Protein AF-A0A1G9UXF1-F1 (afdb_monomer_lite)

Foldseek 3Di:
DVVVVVVVVLVVLVVVLVVLLVVLVVCLVPDPDVVSVVVSVVVNVVVVVVNVVVVVVVVVVVCVVPVDD

Radius of gyration: 16.38 Å; chains: 1; bounding box: 40×12×44 Å

Structure (mmCIF, N/CA/C/O backbone):
data_AF-A0A1G9UXF1-F1
#
_entry.id   AF-A0A1G9UXF1-F1
#
loop_
_atom_site.group_PDB
_atom_site.id
_atom_site.type_symbol
_atom_site.label_atom_id
_atom_site.label_alt_id
_atom_site.label_comp_id
_atom_site.label_asym_id
_atom_site.label_entity_id
_atom_site.label_seq_id
_atom_site.pdbx_PDB_ins_code
_atom_site.Cartn_x
_atom_site.Cartn_y
_atom_site.Cartn_z
_atom_site.occupancy
_atom_site.B_iso_or_equiv
_atom_site.auth_seq_id
_atom_site.auth_comp_id
_atom_site.auth_asym_id
_atom_site.auth_atom_id
_atom_site.pdbx_PDB_model_num
ATOM 1 N N . MET A 1 1 ? -9.152 1.666 28.430 1.00 43.50 1 MET A N 1
ATOM 2 C CA . MET A 1 1 ? -7.727 1.979 28.133 1.00 43.50 1 MET A CA 1
ATOM 3 C C . MET A 1 1 ? -7.239 1.444 26.774 1.00 43.50 1 MET A C 1
ATOM 5 O O . MET A 1 1 ? -6.347 2.060 26.201 1.00 43.50 1 MET A O 1
ATOM 9 N N . GLN A 1 2 ? -7.820 0.365 26.217 1.00 45.44 2 GLN A N 1
ATOM 10 C CA . GLN A 1 2 ? -7.407 -0.199 24.915 1.00 45.44 2 GLN A CA 1
ATOM 11 C C . GLN A 1 2 ? -7.780 0.656 23.689 1.00 45.44 2 GLN A C 1
ATOM 13 O O . GLN A 1 2 ? -6.968 0.761 22.775 1.00 45.44 2 GLN A O 1
ATOM 18 N N . GLU A 1 3 ? -8.919 1.361 23.686 1.00 50.19 3 GLU A N 1
ATOM 19 C CA . GLU A 1 3 ? -9.316 2.219 22.551 1.00 50.19 3 GLU A CA 1
ATOM 20 C C . GLU A 1 3 ? -8.269 3.279 22.177 1.00 50.19 3 GLU A C 1
ATOM 22 O O . GLU A 1 3 ? -8.044 3.541 20.997 1.00 50.19 3 GLU A O 1
ATOM 27 N N . LYS A 1 4 ? -7.577 3.874 23.161 1.00 53.25 4 LYS A N 1
ATOM 28 C CA . LYS A 1 4 ? -6.502 4.836 22.868 1.00 53.25 4 LYS A CA 1
ATOM 29 C C . LYS A 1 4 ? -5.312 4.171 22.174 1.00 53.25 4 LYS A C 1
ATOM 31 O O . LYS A 1 4 ? -4.700 4.813 21.328 1.00 53.25 4 LYS A O 1
ATOM 36 N N . LYS A 1 5 ? -4.996 2.907 22.492 1.00 57.09 5 LYS A N 1
ATOM 37 C CA . LYS A 1 5 ? -3.917 2.145 21.836 1.00 57.09 5 LYS A CA 1
ATOM 38 C C . LYS A 1 5 ? -4.269 1.814 20.388 1.00 57.09 5 LYS A C 1
ATOM 40 O O . LYS A 1 5 ? -3.438 2.057 19.520 1.00 57.09 5 LYS A O 1
ATOM 45 N N . VAL A 1 6 ? -5.497 1.353 20.134 1.00 61.78 6 VAL A N 1
ATOM 46 C CA . VAL A 1 6 ? -5.965 1.016 18.778 1.00 61.78 6 VAL A CA 1
ATOM 47 C C . VAL A 1 6 ? -5.966 2.260 17.885 1.00 61.78 6 VAL A C 1
ATOM 49 O O . VAL A 1 6 ? -5.428 2.228 16.783 1.00 61.78 6 VAL A O 1
ATOM 52 N N . LYS A 1 7 ? -6.449 3.403 18.396 1.00 60.34 7 LYS A N 1
ATOM 53 C CA . LYS A 1 7 ? -6.403 4.687 17.673 1.00 60.34 7 LYS A CA 1
ATOM 54 C C . LYS A 1 7 ? -4.967 5.145 17.390 1.00 60.34 7 LYS A C 1
ATOM 56 O O . LYS A 1 7 ? -4.684 5.605 16.289 1.00 60.34 7 LYS A O 1
ATOM 61 N N . LYS A 1 8 ? -4.041 4.979 18.346 1.00 62.53 8 LYS A N 1
ATOM 62 C CA . LYS A 1 8 ? -2.618 5.318 18.156 1.00 62.53 8 LYS A CA 1
ATOM 63 C C . LYS A 1 8 ? -1.932 4.420 17.124 1.00 62.53 8 LYS A C 1
ATOM 65 O O . LYS A 1 8 ? -1.164 4.925 16.315 1.00 62.53 8 LYS A O 1
ATOM 70 N N . GLN A 1 9 ? -2.210 3.115 17.140 1.00 65.88 9 GLN A N 1
ATOM 71 C CA . GLN A 1 9 ? -1.684 2.172 16.147 1.00 65.88 9 GLN A CA 1
ATOM 72 C C . GLN A 1 9 ? -2.237 2.447 14.752 1.00 65.88 9 GLN A C 1
ATOM 74 O O . GLN A 1 9 ? -1.483 2.363 13.790 1.00 65.88 9 GLN A O 1
ATOM 79 N N . LEU A 1 10 ? -3.507 2.840 14.641 1.00 67.75 10 LEU A N 1
ATOM 80 C CA . LEU A 1 10 ? -4.105 3.208 13.361 1.00 67.75 10 LEU A CA 1
ATOM 81 C C . LEU A 1 10 ? -3.451 4.461 12.770 1.00 67.75 10 LEU A C 1
ATOM 83 O O . LEU A 1 10 ? -3.075 4.467 11.604 1.00 67.75 10 LEU A O 1
ATOM 87 N N . ILE A 1 11 ? -3.266 5.500 13.590 1.00 72.50 11 ILE A N 1
ATOM 88 C CA . ILE A 1 11 ? -2.586 6.733 13.173 1.00 72.50 11 ILE A CA 1
ATOM 89 C C . ILE A 1 11 ? -1.142 6.426 12.759 1.00 72.50 11 ILE A C 1
ATOM 91 O O . ILE A 1 11 ? -0.703 6.874 11.705 1.00 72.50 11 ILE A O 1
ATOM 95 N N . MET A 1 12 ? -0.424 5.610 13.539 1.00 72.38 12 MET A N 1
ATOM 96 C CA . MET A 1 12 ? 0.935 5.182 13.197 1.00 72.38 12 MET A CA 1
ATOM 97 C C . MET A 1 12 ? 0.966 4.393 11.880 1.00 72.38 12 MET A C 1
ATOM 99 O O . MET A 1 12 ? 1.832 4.639 11.048 1.00 72.38 12 MET A O 1
ATOM 103 N N . GLY A 1 13 ? 0.001 3.492 11.675 1.00 73.81 13 GLY A N 1
ATOM 104 C CA . GLY A 1 13 ? -0.157 2.711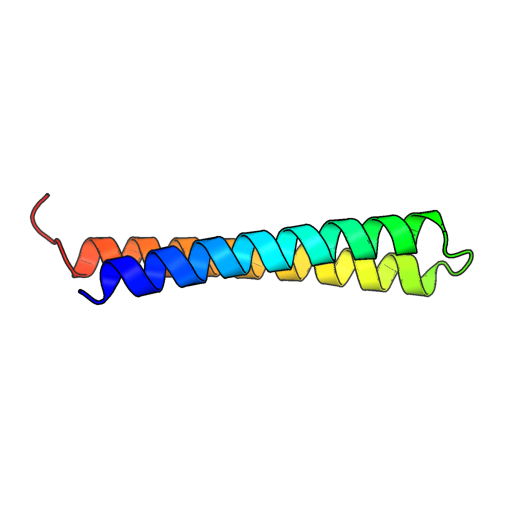 10.452 1.00 73.81 13 GLY A CA 1
ATOM 105 C C . GLY A 1 13 ? -0.388 3.602 9.241 1.00 73.81 13 GLY A C 1
ATOM 106 O O . GLY A 1 13 ? 0.379 3.513 8.293 1.00 73.81 13 GLY A O 1
ATOM 107 N N . CYS A 1 14 ? -1.358 4.520 9.299 1.00 70.88 14 CYS A N 1
ATOM 108 C CA . CYS A 1 14 ? -1.630 5.472 8.220 1.00 70.88 14 CYS A CA 1
ATOM 109 C C . CYS A 1 14 ? -0.413 6.341 7.874 1.00 70.88 14 CYS A C 1
ATOM 111 O O . CYS A 1 14 ? -0.155 6.574 6.695 1.00 70.88 14 CYS A O 1
ATOM 113 N N . ILE A 1 15 ? 0.354 6.792 8.872 1.00 78.38 15 ILE A N 1
ATOM 114 C CA . ILE A 1 15 ? 1.581 7.569 8.642 1.00 78.38 15 ILE A CA 1
ATOM 115 C C . ILE A 1 15 ? 2.639 6.710 7.936 1.00 78.38 15 ILE A C 1
ATOM 117 O O . ILE A 1 15 ? 3.195 7.136 6.926 1.00 78.38 15 ILE A O 1
ATOM 121 N N . LEU A 1 16 ? 2.886 5.486 8.417 1.00 76.56 16 LEU A N 1
ATOM 122 C CA . LEU A 1 16 ? 3.859 4.565 7.813 1.00 76.56 16 LEU A CA 1
ATOM 123 C C . LEU A 1 16 ? 3.485 4.206 6.366 1.00 76.56 16 LEU A C 1
ATOM 125 O O . LEU A 1 16 ? 4.337 4.095 5.483 1.00 76.56 16 LEU A O 1
ATOM 129 N N . PHE A 1 17 ? 2.186 4.052 6.131 1.00 73.06 17 PHE A N 1
ATOM 130 C CA . PHE A 1 17 ? 1.616 3.771 4.826 1.00 73.06 17 PHE A CA 1
ATOM 131 C C . PHE A 1 17 ? 1.756 4.952 3.875 1.00 73.06 17 PHE A C 1
ATOM 133 O O . PHE A 1 17 ? 2.192 4.777 2.742 1.00 73.06 17 PHE A O 1
ATOM 140 N N . GLY A 1 18 ? 1.455 6.163 4.350 1.00 72.62 18 GLY A N 1
ATOM 141 C CA . GLY A 1 18 ? 1.652 7.392 3.589 1.00 72.62 18 GLY A CA 1
ATOM 142 C C . GLY A 1 18 ? 3.110 7.563 3.166 1.00 72.62 18 GLY A C 1
ATOM 143 O O . GLY A 1 18 ? 3.379 7.829 1.997 1.00 72.62 18 GLY A O 1
ATOM 144 N N . ILE A 1 19 ? 4.057 7.311 4.076 1.00 79.50 19 ILE A N 1
ATOM 145 C CA . ILE A 1 19 ? 5.496 7.339 3.774 1.00 79.50 19 ILE A CA 1
ATOM 146 C C . ILE A 1 19 ? 5.860 6.284 2.715 1.00 79.50 19 ILE A C 1
ATOM 148 O O . ILE A 1 19 ? 6.598 6.597 1.780 1.00 79.50 19 ILE A O 1
ATOM 152 N N . SER A 1 20 ? 5.311 5.065 2.802 1.00 74.19 20 SER A N 1
ATOM 153 C CA . SER A 1 20 ? 5.531 4.023 1.782 1.00 74.19 20 SER A CA 1
ATOM 154 C C . SER A 1 20 ? 4.984 4.416 0.410 1.00 74.19 20 SER A C 1
ATOM 156 O O . SER A 1 20 ? 5.651 4.187 -0.596 1.00 74.19 20 SER A O 1
ATOM 158 N N . ILE A 1 21 ? 3.805 5.043 0.350 1.00 73.44 21 ILE A N 1
ATOM 159 C CA . ILE A 1 21 ? 3.206 5.509 -0.909 1.00 73.44 21 ILE A CA 1
ATOM 160 C C . ILE A 1 21 ? 4.054 6.624 -1.527 1.00 73.44 21 ILE A C 1
ATOM 162 O O . ILE A 1 21 ? 4.317 6.595 -2.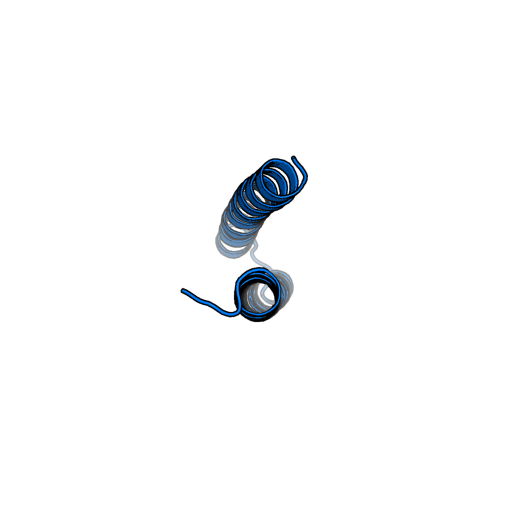730 1.00 73.44 21 ILE A O 1
ATOM 166 N N . ILE A 1 22 ? 4.518 7.586 -0.724 1.00 78.88 22 ILE A N 1
ATOM 167 C CA . ILE A 1 22 ? 5.377 8.682 -1.198 1.00 78.88 22 ILE A CA 1
ATOM 168 C C . ILE A 1 22 ? 6.716 8.129 -1.706 1.00 78.88 22 ILE A C 1
ATOM 170 O O . ILE A 1 22 ? 7.155 8.495 -2.796 1.00 78.88 22 ILE A O 1
ATOM 174 N N . SER A 1 23 ? 7.339 7.208 -0.964 1.00 75.94 23 SER A N 1
ATOM 175 C CA . SER A 1 23 ? 8.597 6.568 -1.365 1.00 75.94 23 SER A CA 1
ATOM 176 C C . SER A 1 23 ? 8.439 5.741 -2.649 1.00 75.94 23 SER A C 1
ATOM 178 O O . SER A 1 23 ? 9.227 5.904 -3.582 1.00 75.94 23 SER A O 1
ATOM 180 N N . GLY A 1 24 ? 7.370 4.945 -2.759 1.00 69.50 24 GLY A N 1
ATOM 181 C CA . GLY A 1 24 ? 7.038 4.198 -3.976 1.00 69.50 24 GLY A CA 1
ATOM 182 C C . GLY A 1 24 ? 6.733 5.105 -5.172 1.00 69.50 24 GLY A C 1
ATOM 183 O O . GLY A 1 24 ? 7.131 4.797 -6.292 1.00 69.50 24 GLY A O 1
ATOM 184 N N . SER A 1 25 ? 6.106 6.263 -4.943 1.00 67.56 25 SER A N 1
ATOM 185 C CA . SER A 1 25 ? 5.842 7.266 -5.986 1.00 67.56 25 SER A CA 1
ATOM 186 C C . SER A 1 25 ? 7.130 7.924 -6.485 1.00 67.56 25 SER A C 1
ATOM 188 O O . SER A 1 25 ? 7.302 8.094 -7.690 1.00 67.56 25 SER A O 1
ATOM 190 N N . LEU A 1 26 ? 8.076 8.229 -5.591 1.00 73.62 26 LEU A N 1
ATOM 191 C CA . LEU A 1 26 ? 9.415 8.680 -5.985 1.00 73.62 26 LEU A CA 1
ATOM 192 C C . LEU A 1 26 ? 10.128 7.619 -6.837 1.00 73.62 26 LEU A C 1
ATOM 194 O O . LEU A 1 26 ? 10.720 7.944 -7.865 1.00 73.62 26 LEU A O 1
ATOM 198 N N . GLN A 1 27 ? 10.023 6.347 -6.444 1.00 70.62 27 GLN A N 1
ATOM 199 C CA . GLN A 1 27 ? 10.612 5.217 -7.164 1.00 70.62 27 GLN A CA 1
ATOM 200 C C . GLN A 1 27 ? 9.985 5.030 -8.558 1.00 70.62 27 GLN A C 1
ATOM 202 O O . GLN A 1 27 ? 10.695 4.758 -9.518 1.00 70.62 27 GLN A O 1
ATOM 207 N N . ILE A 1 28 ? 8.675 5.255 -8.700 1.00 66.56 28 ILE A N 1
ATOM 208 C CA . ILE A 1 28 ? 7.929 5.259 -9.974 1.00 66.56 28 ILE A CA 1
ATOM 209 C C . ILE A 1 28 ? 8.392 6.367 -10.933 1.00 66.56 28 ILE A C 1
ATOM 211 O O . ILE A 1 28 ? 8.317 6.191 -12.154 1.00 66.56 28 ILE A O 1
ATOM 215 N N . VAL A 1 29 ? 8.783 7.528 -10.400 1.00 69.94 29 VAL A N 1
ATOM 216 C CA . VAL A 1 29 ? 9.197 8.702 -11.186 1.00 69.94 29 VAL A CA 1
ATOM 217 C C . VAL A 1 29 ? 10.664 8.597 -11.600 1.00 69.94 29 VAL A C 1
ATOM 219 O O . VAL A 1 29 ? 10.995 8.946 -12.729 1.00 69.94 29 VAL A O 1
ATOM 222 N N . PHE A 1 30 ? 11.527 8.080 -10.720 1.00 69.38 30 PHE A N 1
ATOM 223 C CA . PHE A 1 30 ? 12.963 7.941 -10.982 1.00 69.38 30 PHE A CA 1
ATOM 224 C C . PHE A 1 30 ? 13.374 6.608 -11.619 1.00 69.38 30 PHE A C 1
ATOM 226 O O . PHE A 1 30 ? 14.487 6.510 -12.133 1.00 69.38 30 PHE A O 1
ATOM 233 N N . SER A 1 31 ? 12.527 5.575 -11.597 1.00 63.84 31 SER A N 1
ATOM 234 C CA . SER A 1 31 ? 12.875 4.284 -12.195 1.00 63.84 31 SER A CA 1
ATOM 235 C C . SER A 1 31 ? 12.640 4.289 -13.712 1.00 63.84 31 SER A C 1
ATOM 237 O O . SER A 1 31 ? 11.504 4.490 -14.148 1.00 63.84 31 SER A O 1
ATOM 239 N N . PRO A 1 32 ? 13.663 3.980 -14.532 1.00 69.94 32 PRO A N 1
ATOM 240 C CA . PRO A 1 32 ? 13.497 3.777 -15.972 1.00 69.94 32 PRO A CA 1
ATOM 241 C C . PRO A 1 32 ? 12.810 2.437 -16.302 1.00 69.94 32 PRO A C 1
ATOM 243 O O . PRO A 1 32 ? 12.457 2.182 -17.453 1.00 69.94 32 PRO A O 1
ATOM 246 N N . PHE A 1 33 ? 12.606 1.563 -15.307 1.00 73.75 33 PHE A N 1
ATOM 247 C CA . PHE A 1 33 ? 12.053 0.224 -15.496 1.00 73.75 33 PHE A CA 1
ATOM 248 C C . PHE A 1 33 ? 10.538 0.192 -15.249 1.00 73.75 33 PHE A C 1
ATOM 250 O O . PHE A 1 33 ? 10.075 0.258 -14.107 1.00 73.75 33 PHE A O 1
ATOM 257 N N . ASN A 1 34 ? 9.762 -0.012 -16.321 1.00 71.62 34 ASN A N 1
ATOM 258 C CA . ASN A 1 34 ? 8.294 -0.122 -16.278 1.00 71.62 34 ASN A CA 1
ATOM 259 C C . ASN A 1 34 ? 7.777 -1.192 -15.300 1.00 71.62 34 ASN A C 1
ATOM 261 O O . ASN A 1 34 ? 6.722 -1.011 -14.698 1.00 71.62 34 ASN A O 1
ATOM 265 N N . PHE A 1 35 ? 8.529 -2.278 -15.095 1.00 74.00 35 PHE A N 1
ATOM 266 C CA . PHE A 1 35 ? 8.155 -3.345 -14.163 1.00 74.00 35 PHE A CA 1
ATOM 267 C C . PHE A 1 35 ? 8.026 -2.842 -12.717 1.00 74.00 35 PHE A C 1
ATOM 269 O O . PHE A 1 35 ? 7.027 -3.111 -12.053 1.00 74.00 35 PHE A O 1
ATOM 276 N N . VAL A 1 36 ? 8.986 -2.032 -12.256 1.00 70.81 36 VAL A N 1
ATOM 277 C CA . VAL A 1 36 ? 8.961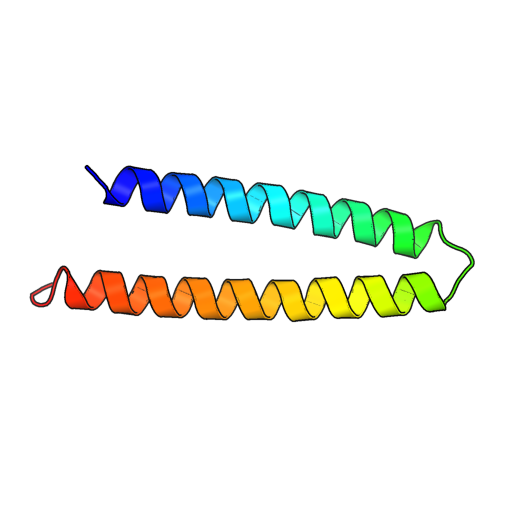 -1.433 -10.910 1.00 70.81 36 VAL A CA 1
ATOM 278 C C . VAL A 1 36 ? 7.738 -0.527 -10.760 1.00 70.81 36 VAL A C 1
ATOM 280 O O . VAL A 1 36 ? 7.071 -0.539 -9.731 1.00 70.81 36 VAL A O 1
ATOM 283 N N . ARG A 1 37 ? 7.382 0.188 -11.833 1.00 70.44 37 ARG A N 1
ATOM 284 C CA . ARG A 1 37 ? 6.216 1.072 -11.884 1.00 70.44 37 ARG A CA 1
ATOM 285 C C . ARG A 1 37 ? 4.902 0.332 -11.639 1.00 70.44 37 ARG A C 1
ATOM 287 O O . ARG A 1 37 ? 4.080 0.772 -10.839 1.00 70.44 37 ARG A O 1
ATOM 294 N N . VAL A 1 38 ? 4.728 -0.803 -12.315 1.00 79.06 38 VAL A N 1
ATOM 295 C CA . VAL A 1 38 ? 3.529 -1.646 -12.208 1.00 79.06 38 VAL A CA 1
ATOM 296 C C . VAL A 1 38 ? 3.437 -2.294 -10.827 1.00 79.06 38 VAL A C 1
ATOM 298 O O . VAL A 1 38 ? 2.373 -2.262 -10.212 1.00 79.06 38 VAL A O 1
ATOM 301 N N . VAL A 1 39 ? 4.546 -2.820 -10.299 1.00 78.00 39 VAL A N 1
ATOM 302 C CA . VAL A 1 39 ? 4.577 -3.430 -8.959 1.00 78.00 39 VAL A CA 1
ATOM 303 C C . VAL A 1 39 ? 4.240 -2.399 -7.881 1.00 78.00 39 VAL A C 1
ATOM 305 O O . VAL A 1 39 ? 3.394 -2.667 -7.030 1.00 78.00 39 VAL A O 1
ATOM 308 N N . SER A 1 40 ? 4.816 -1.195 -7.942 1.00 74.31 40 SER A N 1
ATOM 309 C CA . SER A 1 40 ? 4.493 -0.126 -6.992 1.00 74.31 40 SER A CA 1
ATOM 310 C C . SER A 1 40 ? 3.023 0.303 -7.070 1.00 74.31 40 SER A C 1
ATOM 312 O O . SER A 1 40 ? 2.406 0.506 -6.028 1.00 74.31 40 SER A O 1
ATOM 314 N N . LEU A 1 41 ? 2.422 0.378 -8.263 1.00 75.50 41 LEU A N 1
ATOM 315 C CA . LEU A 1 41 ? 0.987 0.663 -8.422 1.00 75.50 41 LEU A CA 1
ATOM 316 C C . LEU A 1 41 ? 0.101 -0.417 -7.785 1.00 75.50 41 LEU A C 1
ATOM 318 O O . LEU A 1 41 ? -0.837 -0.086 -7.060 1.00 75.50 41 LEU A O 1
ATOM 322 N N . ILE A 1 42 ? 0.413 -1.698 -8.006 1.00 82.38 42 ILE A N 1
ATOM 323 C CA . ILE A 1 42 ? -0.322 -2.822 -7.402 1.00 82.38 42 ILE A CA 1
ATOM 324 C C . ILE A 1 42 ? -0.227 -2.764 -5.878 1.00 82.38 42 ILE A C 1
ATOM 326 O O . ILE A 1 42 ? -1.237 -2.934 -5.193 1.00 82.38 42 ILE A O 1
ATOM 330 N N . VAL A 1 43 ? 0.965 -2.473 -5.349 1.00 80.81 43 VAL A N 1
ATOM 331 C CA . VAL A 1 43 ? 1.169 -2.293 -3.911 1.00 80.81 43 VAL A CA 1
ATOM 332 C C . VAL A 1 43 ? 0.302 -1.146 -3.406 1.00 80.81 43 VAL A C 1
ATOM 334 O O . VAL A 1 43 ? -0.471 -1.371 -2.487 1.00 80.81 43 VAL A O 1
ATOM 337 N N . VAL A 1 44 ? 0.324 0.036 -4.029 1.00 79.69 44 VAL A N 1
ATOM 338 C CA . VAL A 1 44 ? -0.496 1.185 -3.597 1.00 79.69 44 VAL A CA 1
ATOM 339 C C . VAL A 1 44 ? -1.994 0.846 -3.598 1.00 79.69 44 VAL A C 1
ATOM 341 O O . VAL A 1 44 ? -2.679 1.109 -2.609 1.00 79.69 44 VAL A O 1
ATOM 344 N N . ILE A 1 45 ? -2.505 0.201 -4.649 1.00 82.19 45 ILE A N 1
ATOM 345 C CA . ILE A 1 45 ? -3.924 -0.176 -4.751 1.00 82.19 45 ILE A CA 1
ATOM 346 C C . ILE A 1 45 ? -4.303 -1.214 -3.686 1.00 82.19 45 ILE A C 1
ATOM 348 O O . ILE A 1 45 ? -5.278 -1.021 -2.958 1.00 82.19 45 ILE A O 1
ATOM 352 N N . GLY A 1 46 ? -3.522 -2.290 -3.546 1.00 81.56 46 GLY A N 1
ATOM 353 C CA . GLY A 1 46 ? -3.777 -3.326 -2.540 1.00 81.56 46 GLY A CA 1
ATOM 354 C C . GLY A 1 46 ? -3.704 -2.765 -1.122 1.00 81.56 46 GLY A C 1
ATOM 355 O O . GLY A 1 46 ? -4.534 -3.065 -0.266 1.00 81.56 46 GLY A O 1
ATOM 356 N N . SER A 1 47 ? -2.759 -1.858 -0.906 1.00 77.12 47 SER A N 1
ATOM 357 C CA . SER A 1 47 ? -2.587 -1.150 0.347 1.00 77.12 47 SER A CA 1
ATOM 358 C C . SER A 1 47 ? -3.839 -0.298 0.673 1.00 77.12 47 SER A C 1
ATOM 360 O O . SER A 1 47 ? -4.374 -0.377 1.781 1.00 77.12 47 SER A O 1
ATOM 362 N N . SER A 1 48 ? -4.398 0.429 -0.301 1.00 77.31 48 SER A N 1
ATOM 363 C CA . SER A 1 48 ? -5.630 1.216 -0.134 1.00 77.31 48 SER A CA 1
ATOM 364 C C . SER A 1 48 ? -6.850 0.350 0.221 1.00 77.31 48 SER A C 1
ATOM 366 O O . SER A 1 48 ? -7.626 0.708 1.113 1.00 77.31 48 SER A O 1
ATOM 368 N N . LEU A 1 49 ? -6.982 -0.829 -0.398 1.00 82.06 49 LEU A N 1
ATOM 369 C CA . LEU A 1 49 ? -8.046 -1.790 -0.085 1.00 82.06 49 LEU A CA 1
ATOM 370 C C . LEU A 1 49 ? -7.947 -2.316 1.353 1.00 82.06 49 LEU A C 1
ATOM 372 O O . LEU A 1 49 ? -8.956 -2.367 2.059 1.00 82.06 49 LEU A O 1
ATOM 376 N N . CYS A 1 50 ? -6.737 -2.650 1.810 1.00 78.75 50 CYS A N 1
ATOM 377 C CA . CYS A 1 50 ? -6.502 -3.086 3.187 1.00 78.75 50 CYS A CA 1
ATOM 378 C C . CYS A 1 50 ? -6.905 -2.010 4.200 1.00 78.75 50 CYS A C 1
ATOM 380 O O . CYS A 1 50 ? -7.528 -2.331 5.210 1.00 78.75 50 CYS A O 1
ATOM 382 N N . VAL A 1 51 ? -6.610 -0.735 3.921 1.00 78.25 51 VAL A N 1
ATOM 383 C CA . VAL A 1 51 ? -7.033 0.386 4.778 1.00 78.25 51 VAL A CA 1
ATOM 384 C C . VAL A 1 51 ? -8.560 0.491 4.829 1.00 78.25 51 VAL A C 1
ATOM 386 O O . VAL A 1 51 ? -9.124 0.634 5.913 1.00 78.25 51 VAL A O 1
ATOM 389 N N . GLY A 1 52 ? -9.244 0.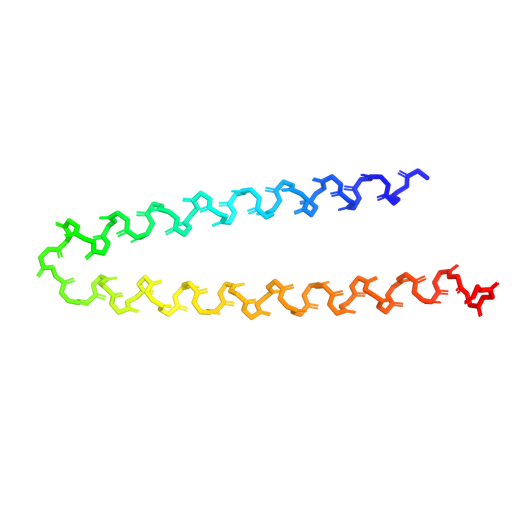358 3.689 1.00 77.81 52 GLY A N 1
ATOM 390 C CA . GLY A 1 52 ? -10.710 0.359 3.634 1.00 77.81 52 GLY A CA 1
ATOM 391 C C . GLY A 1 52 ? -11.343 -0.775 4.450 1.00 77.81 52 GLY A C 1
ATOM 392 O O . GLY A 1 52 ? -12.274 -0.540 5.225 1.00 77.81 52 GLY A O 1
ATOM 393 N N . ALA A 1 53 ? -10.799 -1.991 4.341 1.00 79.31 53 ALA A N 1
ATOM 394 C CA . ALA A 1 53 ? -11.228 -3.139 5.142 1.00 79.31 53 ALA A CA 1
ATOM 395 C C . ALA A 1 53 ? -10.972 -2.920 6.644 1.00 79.31 53 ALA A C 1
ATOM 397 O O . ALA A 1 53 ? -11.850 -3.191 7.463 1.00 79.31 53 ALA A O 1
ATOM 398 N N . PHE A 1 54 ? -9.822 -2.341 7.003 1.00 77.00 54 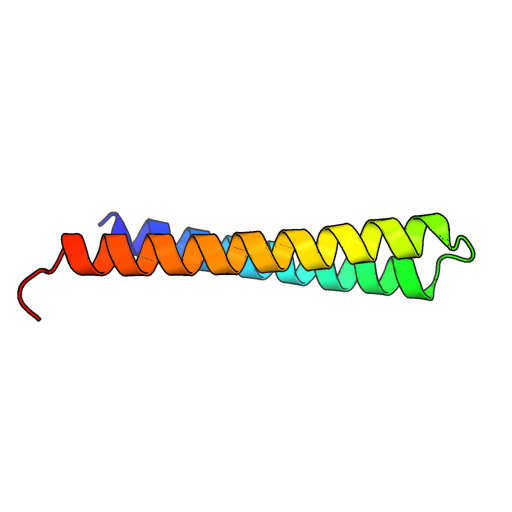PHE A N 1
ATOM 399 C CA . PHE A 1 54 ? -9.488 -1.991 8.386 1.00 77.00 54 PHE A CA 1
ATOM 400 C C . PHE A 1 54 ? -10.469 -0.983 8.993 1.00 77.00 54 PHE A C 1
ATOM 402 O O . PHE A 1 54 ? -10.908 -1.153 10.130 1.00 77.00 54 PHE A O 1
ATOM 409 N N . ILE A 1 55 ? -10.843 0.061 8.247 1.00 78.12 55 ILE A N 1
ATOM 410 C CA . ILE A 1 55 ? -11.824 1.058 8.703 1.00 78.12 55 ILE A CA 1
ATOM 411 C C . ILE A 1 55 ? -13.198 0.407 8.910 1.00 78.12 55 ILE A C 1
ATOM 413 O O . ILE A 1 55 ? -13.877 0.711 9.893 1.00 78.12 55 ILE A O 1
ATOM 417 N N . ARG A 1 56 ? -13.601 -0.509 8.020 1.00 79.50 56 ARG A N 1
ATOM 418 C CA . ARG A 1 56 ? -14.874 -1.238 8.124 1.00 79.50 56 ARG A CA 1
ATOM 419 C C . ARG A 1 56 ? -14.930 -2.112 9.375 1.00 79.50 56 ARG A C 1
ATOM 421 O O . ARG A 1 56 ? -15.914 -2.048 10.112 1.00 79.50 56 ARG A O 1
ATOM 428 N N . GLU A 1 57 ? -13.867 -2.865 9.636 1.00 74.69 57 GLU A N 1
ATOM 429 C CA . GLU A 1 57 ? -13.764 -3.725 10.817 1.00 74.69 57 GLU A CA 1
ATOM 430 C C . GLU A 1 57 ? -13.783 -2.895 12.109 1.00 74.69 57 GLU A C 1
ATOM 432 O O . GLU A 1 57 ? -14.492 -3.216 13.062 1.00 74.69 57 GLU A O 1
ATOM 437 N N . LEU A 1 58 ? -13.091 -1.749 12.119 1.00 70.00 58 LEU A N 1
ATOM 438 C CA . LEU A 1 58 ? -13.114 -0.809 13.242 1.00 70.00 58 LEU A CA 1
ATOM 439 C C . LEU A 1 58 ? -14.495 -0.200 13.485 1.00 70.00 58 LEU A C 1
ATOM 441 O O . LEU A 1 58 ? -14.884 -0.004 14.638 1.00 70.00 58 LEU A O 1
ATOM 445 N N . PHE A 1 59 ? -15.238 0.115 12.425 1.00 74.12 59 PHE A N 1
ATOM 446 C CA . PHE A 1 59 ? -16.590 0.653 12.543 1.00 74.12 59 PHE A CA 1
ATOM 447 C C . PHE A 1 59 ? -17.555 -0.376 13.145 1.00 74.12 59 PHE A C 1
ATOM 449 O O . PHE A 1 59 ? -18.333 -0.043 14.042 1.00 74.12 59 PHE A O 1
ATOM 456 N N . ILE A 1 60 ? -17.458 -1.635 12.710 1.00 79.81 60 ILE A N 1
ATOM 457 C CA . ILE A 1 60 ? -18.213 -2.758 13.279 1.00 79.81 60 ILE A CA 1
ATOM 458 C C . ILE A 1 60 ? -17.841 -2.989 14.743 1.00 79.81 60 ILE A C 1
ATOM 460 O O . ILE A 1 60 ? -18.730 -3.062 15.591 1.00 79.81 60 ILE A O 1
ATOM 464 N N . LEU A 1 61 ? -16.547 -3.005 15.071 1.00 72.06 61 LEU A N 1
ATOM 465 C CA . LEU A 1 61 ? -16.084 -3.189 16.444 1.00 72.06 61 LEU A CA 1
ATOM 466 C C . LEU A 1 61 ? -16.578 -2.055 17.358 1.00 72.06 61 LEU A C 1
ATOM 468 O O . LEU A 1 61 ? -17.045 -2.305 18.468 1.00 72.06 61 LEU A O 1
ATOM 472 N N . LYS A 1 62 ? -16.553 -0.808 16.868 1.00 66.38 62 LYS A N 1
ATOM 473 C CA . LYS A 1 62 ? -17.098 0.356 17.581 1.00 66.38 62 LYS A CA 1
ATOM 474 C C . LYS A 1 62 ? -18.603 0.223 17.833 1.00 66.38 62 LYS A C 1
ATOM 476 O O . LYS A 1 62 ? -19.055 0.584 18.918 1.00 66.38 62 LYS A O 1
ATOM 481 N N . LYS A 1 63 ? -19.375 -0.277 16.862 1.00 66.81 63 LYS A N 1
ATOM 482 C CA . LYS A 1 63 ? -20.831 -0.454 16.996 1.00 66.81 63 LYS A CA 1
ATOM 483 C C . LYS A 1 63 ? -21.192 -1.601 17.947 1.00 66.81 63 LYS A C 1
ATOM 485 O O . LYS A 1 63 ? -22.110 -1.446 18.742 1.00 66.81 63 LYS A O 1
ATOM 490 N N . THR A 1 64 ? -20.436 -2.697 17.938 1.00 63.91 64 THR A N 1
ATOM 491 C CA . THR A 1 64 ? -20.610 -3.808 18.891 1.00 63.91 64 THR A CA 1
ATOM 492 C C . THR A 1 64 ? -20.281 -3.402 20.329 1.00 63.91 64 THR A C 1
ATOM 494 O O . THR A 1 64 ? -20.955 -3.834 21.258 1.00 63.91 64 THR A O 1
ATOM 497 N N . ILE A 1 65 ? -19.271 -2.552 20.533 1.00 63.97 65 ILE A N 1
ATOM 498 C CA . ILE A 1 65 ? -18.876 -2.080 21.871 1.00 63.97 65 ILE A CA 1
ATOM 499 C C . ILE A 1 65 ? -19.875 -1.061 22.448 1.00 63.97 65 ILE A C 1
ATOM 501 O O . ILE A 1 65 ? -19.961 -0.916 23.665 1.00 63.97 65 ILE A O 1
ATOM 505 N N . ASN A 1 66 ? -20.641 -0.362 21.606 1.00 55.59 66 ASN A N 1
ATOM 506 C CA . ASN A 1 66 ? -21.617 0.633 22.047 1.00 55.59 66 ASN A CA 1
ATOM 507 C C . ASN A 1 66 ? -22.957 0.442 21.313 1.00 55.59 66 ASN A C 1
ATOM 509 O O . ASN A 1 66 ? -23.258 1.180 20.373 1.00 55.59 66 ASN A O 1
ATOM 513 N N . PRO A 1 67 ? -23.763 -0.562 21.706 1.00 56.09 67 PRO A N 1
ATOM 514 C CA . PRO A 1 67 ? -25.021 -0.860 21.025 1.00 56.09 67 PRO A CA 1
ATOM 515 C C . PRO A 1 67 ? -26.130 0.184 21.275 1.00 56.09 67 PRO A C 1
ATOM 517 O O . PRO A 1 67 ? -27.173 0.086 20.639 1.00 56.09 67 PRO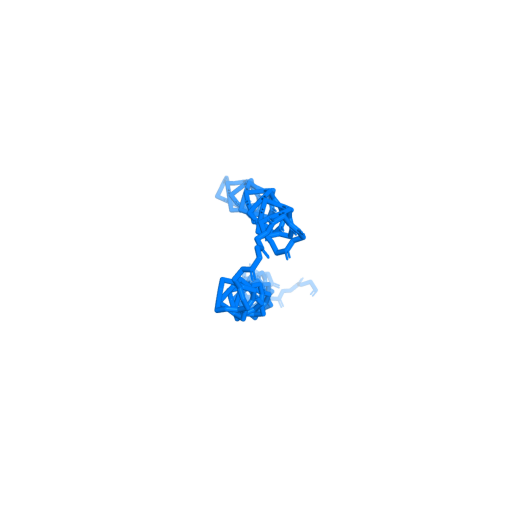 A O 1
ATOM 520 N N . ASN A 1 68 ? -25.921 1.166 22.169 1.00 53.31 68 ASN A N 1
ATOM 521 C CA . ASN A 1 68 ? -26.928 2.137 22.641 1.00 53.31 68 ASN A CA 1
ATOM 522 C C . ASN A 1 68 ? -26.465 3.611 22.549 1.00 53.31 68 ASN A C 1
ATOM 524 O O . ASN A 1 68 ? -26.665 4.409 23.469 1.00 53.31 68 ASN A O 1
ATOM 528 N N . GLN A 1 69 ? -25.839 3.981 21.433 1.00 52.31 69 GLN A N 1
ATOM 529 C CA . GLN A 1 69 ? -25.752 5.377 20.983 1.00 52.31 69 GLN A CA 1
ATOM 530 C C . GLN A 1 69 ? -26.433 5.506 19.626 1.00 52.31 69 GLN A C 1
ATOM 532 O O . GLN A 1 69 ? -26.079 4.708 18.724 1.00 52.31 69 GLN A O 1
#

Sequence (69 aa):
MQEKKVKKQLIMGCILFGISIISGSLQIVFSPFNFVRVVSLIVVIGSSLCVGAFIRELFILKKTINPNQ

pLDDT: mean 70.57, std 9.07, range [43.5, 82.38]

Secondary structure (DSSP, 8-state):
-HHHHHHHHHHHHHHHHHHHHHHHHHHHHH---HHHHHHHHHHHHHHHHHHHHHHHHHHHHHHHH-TT-